Protein AF-Q2EG03-F1 (afdb_monomer_lite)

Structure (mmCIF, N/CA/C/O backbone):
data_AF-Q2EG03-F1
#
_entry.id   AF-Q2EG03-F1
#
loop_
_atom_site.group_PDB
_atom_site.id
_atom_site.type_symbol
_atom_site.label_atom_id
_atom_site.label_alt_id
_atom_site.label_comp_id
_atom_site.label_asym_id
_atom_si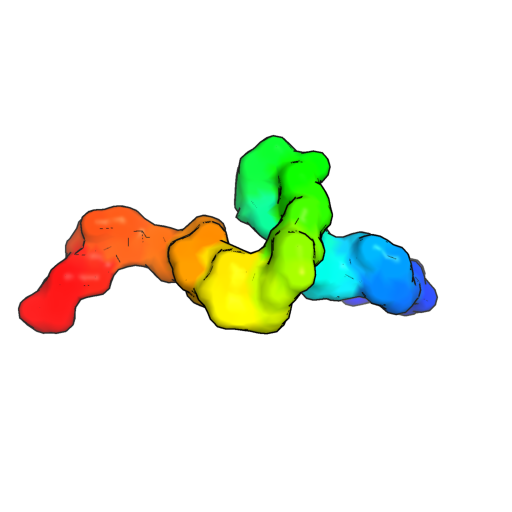te.label_entity_id
_atom_site.label_seq_id
_atom_site.pdbx_PDB_ins_code
_atom_site.Cartn_x
_atom_site.Cartn_y
_atom_site.Cartn_z
_atom_site.occupancy
_atom_site.B_iso_or_equiv
_atom_site.auth_seq_id
_atom_site.auth_comp_id
_atom_site.auth_asym_id
_atom_site.auth_atom_id
_atom_site.pdbx_PDB_model_num
ATOM 1 N N . PHE A 1 1 ? -10.261 3.841 -4.649 1.00 76.44 1 PHE A N 1
ATOM 2 C CA . PHE A 1 1 ? -9.660 4.460 -3.464 1.00 76.44 1 PHE A CA 1
ATOM 3 C C . PHE A 1 1 ? -10.773 5.176 -2.723 1.00 76.44 1 PHE A C 1
ATOM 5 O O . PHE A 1 1 ? -11.387 6.069 -3.294 1.00 76.44 1 PHE A O 1
ATOM 12 N N . ASN A 1 2 ? -11.123 4.643 -1.561 1.00 83.50 2 ASN A N 1
ATOM 13 C CA . ASN A 1 2 ? -12.230 4.991 -0.659 1.00 83.50 2 ASN A CA 1
ATOM 14 C C . ASN A 1 2 ? -11.762 5.840 0.539 1.00 83.50 2 ASN A C 1
ATOM 16 O O . ASN A 1 2 ? -12.575 6.114 1.413 1.00 83.50 2 ASN A O 1
ATOM 20 N N . ASP A 1 3 ? -10.497 6.282 0.548 1.00 88.25 3 ASP A N 1
ATOM 21 C CA . ASP A 1 3 ? -9.851 7.037 1.636 1.00 88.25 3 ASP A CA 1
ATOM 22 C C . ASP A 1 3 ? -9.780 6.280 2.981 1.00 88.25 3 ASP A C 1
ATOM 24 O O . ASP A 1 3 ? -9.575 6.890 4.032 1.00 88.25 3 ASP A O 1
ATOM 28 N N . GLU A 1 4 ? -9.935 4.954 2.959 1.00 89.06 4 GLU A N 1
ATOM 29 C CA . GLU A 1 4 ? -9.780 4.084 4.124 1.00 89.06 4 GLU A CA 1
ATOM 30 C C . GLU A 1 4 ? -8.347 3.528 4.136 1.00 89.06 4 GLU A C 1
ATOM 32 O O . GLU A 1 4 ? -7.925 2.853 3.211 1.00 89.06 4 GLU A O 1
ATOM 37 N N . GLU A 1 5 ? -7.560 3.850 5.165 1.00 85.75 5 GLU A N 1
ATOM 38 C CA . GLU A 1 5 ? -6.161 3.386 5.266 1.00 85.75 5 GLU A CA 1
ATOM 39 C C . GLU A 1 5 ? -6.084 1.896 5.667 1.00 85.75 5 GLU A C 1
ATOM 41 O O . GLU A 1 5 ? -5.118 1.195 5.377 1.00 85.75 5 GLU A O 1
ATOM 46 N N . GLU A 1 6 ? -7.123 1.390 6.339 1.00 84.44 6 GLU A N 1
ATOM 47 C CA . GLU A 1 6 ? -7.154 0.034 6.902 1.00 84.44 6 GLU A CA 1
ATOM 48 C C . GLU A 1 6 ? -7.266 -1.073 5.839 1.00 84.44 6 GLU A C 1
ATOM 50 O O . GLU A 1 6 ? -6.871 -2.210 6.105 1.00 84.44 6 GLU A O 1
ATOM 55 N N . ASP A 1 7 ? -7.785 -0.768 4.645 1.00 87.94 7 ASP A N 1
ATOM 56 C CA . ASP A 1 7 ? -8.001 -1.736 3.563 1.00 87.94 7 ASP A CA 1
ATOM 57 C C . ASP A 1 7 ? -6.979 -1.630 2.420 1.00 87.94 7 ASP A C 1
ATOM 59 O O . ASP A 1 7 ? -7.052 -2.385 1.447 1.00 87.94 7 ASP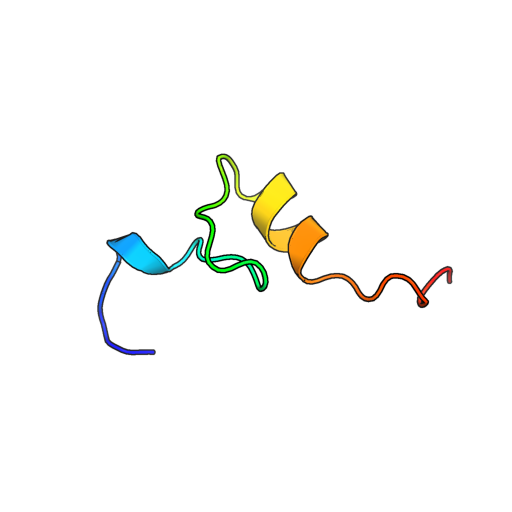 A O 1
ATOM 63 N N . GLU A 1 8 ? -5.958 -0.779 2.563 1.00 90.38 8 GLU A N 1
ATOM 64 C CA . GLU A 1 8 ? -4.914 -0.596 1.548 1.00 90.38 8 GLU A CA 1
ATOM 65 C C . GLU A 1 8 ? -4.158 -1.897 1.223 1.00 90.38 8 GLU A C 1
ATOM 67 O O . GLU A 1 8 ? -3.662 -2.070 0.108 1.00 90.38 8 GLU A O 1
ATOM 72 N N . LEU A 1 9 ? -4.105 -2.835 2.177 1.00 91.50 9 LEU A N 1
ATOM 73 C CA . LEU A 1 9 ? -3.456 -4.144 2.044 1.00 91.50 9 LEU A CA 1
ATOM 74 C C . LEU A 1 9 ? -4.432 -5.295 1.734 1.00 91.50 9 LEU A C 1
ATOM 76 O O . LEU A 1 9 ? -4.100 -6.466 1.951 1.00 91.50 9 LEU A O 1
ATOM 80 N N . MET A 1 10 ? -5.633 -4.996 1.234 1.00 92.75 10 MET A N 1
ATOM 81 C CA . MET A 1 10 ? -6.621 -6.010 0.863 1.00 92.75 10 MET A CA 1
ATOM 82 C C . MET A 1 10 ? -6.189 -6.793 -0.386 1.00 92.75 10 MET A C 1
ATOM 84 O O . MET A 1 10 ? -5.909 -6.237 -1.450 1.00 92.75 10 MET A O 1
ATOM 88 N N . MET A 1 11 ? -6.129 -8.115 -0.254 1.00 92.44 11 MET A N 1
ATOM 89 C CA . MET A 1 11 ? -5.789 -9.040 -1.333 1.00 92.44 11 MET A CA 1
ATOM 90 C C . MET A 1 11 ? -7.029 -9.403 -2.172 1.00 92.44 11 MET A C 1
ATOM 92 O O . MET A 1 11 ? -8.156 -9.271 -1.694 1.00 92.44 11 MET A O 1
ATOM 96 N N . PRO A 1 12 ? -6.863 -9.967 -3.387 1.00 90.44 12 PRO A N 1
ATOM 97 C CA . PRO A 1 12 ? -7.984 -10.433 -4.216 1.00 90.44 12 PRO A CA 1
ATOM 98 C C . PRO A 1 12 ? -8.819 -11.564 -3.594 1.00 90.44 12 PRO A C 1
ATOM 100 O O . PRO A 1 12 ? -9.862 -11.925 -4.135 1.00 90.44 12 PRO A O 1
ATOM 103 N N . SER A 1 13 ? -8.329 -12.177 -2.512 1.00 90.06 13 SER A N 1
ATOM 104 C CA . SER A 1 13 ? -9.034 -13.195 -1.727 1.00 90.06 13 SER A CA 1
ATOM 105 C C . SER A 1 13 ? -9.971 -12.616 -0.661 1.00 90.06 13 SER A C 1
ATOM 107 O O . SER A 1 13 ? -10.539 -13.397 0.098 1.00 90.06 13 SER A O 1
ATOM 109 N N . ASP A 1 14 ? -1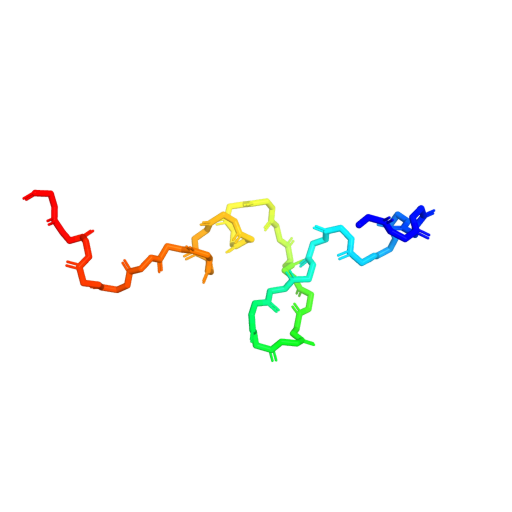0.117 -11.288 -0.583 1.00 90.19 14 ASP A N 1
ATOM 110 C CA . ASP A 1 14 ? -10.802 -10.556 0.496 1.00 90.19 14 ASP A CA 1
ATOM 111 C C . ASP A 1 14 ? -10.123 -10.697 1.879 1.00 90.19 14 ASP A C 1
ATOM 113 O O . ASP A 1 14 ? -10.712 -10.397 2.918 1.00 90.19 14 ASP A O 1
ATOM 117 N N . GLU A 1 15 ? -8.860 -11.133 1.910 1.00 93.12 15 GLU A N 1
ATOM 118 C CA . GLU A 1 15 ? -8.033 -11.206 3.119 1.00 93.12 15 GLU A CA 1
ATOM 119 C C . GLU A 1 15 ? -7.034 -10.040 3.172 1.00 93.12 15 GLU A C 1
ATOM 121 O O . GLU A 1 15 ? -6.554 -9.568 2.141 1.00 93.12 15 GLU A O 1
ATOM 126 N N . LEU A 1 16 ? -6.675 -9.591 4.377 1.00 92.75 16 LEU A N 1
ATOM 127 C CA . LEU A 1 16 ? -5.616 -8.597 4.568 1.00 92.75 16 LEU A CA 1
ATOM 128 C C . LEU A 1 16 ? -4.243 -9.272 4.570 1.00 92.75 16 LEU A C 1
ATOM 130 O O . LEU A 1 16 ? -4.004 -10.215 5.335 1.00 92.75 16 LEU A O 1
ATOM 134 N N . ALA A 1 17 ? -3.327 -8.753 3.756 1.00 93.44 17 ALA A N 1
ATOM 135 C CA . ALA A 1 17 ? -1.944 -9.204 3.756 1.00 93.44 17 ALA A CA 1
ATOM 136 C C . ALA A 1 17 ? -1.262 -8.893 5.100 1.00 93.44 17 ALA A C 1
ATOM 138 O O . ALA A 1 17 ? -1.464 -7.836 5.695 1.00 93.44 17 ALA A O 1
ATOM 139 N N . GLN A 1 18 ? -0.402 -9.797 5.568 1.00 92.19 18 GLN A N 1
ATOM 140 C CA . GLN A 1 18 ? 0.402 -9.609 6.781 1.00 92.19 18 GLN A CA 1
ATOM 141 C C . GLN A 1 18 ? 1.685 -8.807 6.508 1.00 92.19 18 GLN A C 1
ATOM 143 O O . GLN A 1 18 ? 2.412 -8.450 7.436 1.00 92.19 18 GLN A O 1
ATOM 148 N N . SER A 1 19 ? 2.004 -8.568 5.231 1.00 92.38 19 SER A N 1
ATOM 149 C CA . SER A 1 19 ? 3.173 -7.806 4.791 1.00 92.38 19 SER A CA 1
ATOM 150 C C . SER A 1 19 ? 3.019 -7.284 3.361 1.00 92.38 19 SER A C 1
ATOM 152 O O . SER A 1 19 ? 2.341 -7.896 2.536 1.00 92.38 19 SER A O 1
ATOM 154 N N . ASP A 1 20 ? 3.745 -6.216 3.031 1.00 89.88 20 ASP A N 1
ATOM 155 C CA . ASP A 1 20 ? 3.782 -5.648 1.676 1.00 89.88 20 ASP A CA 1
ATOM 156 C C . ASP A 1 20 ? 4.220 -6.671 0.618 1.00 89.88 20 ASP A C 1
ATOM 158 O O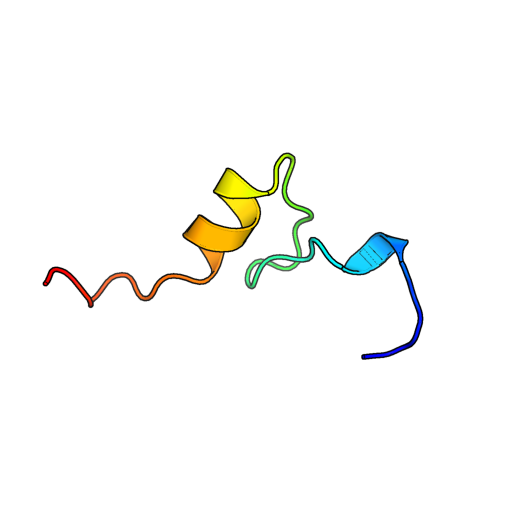 . ASP A 1 20 ? 3.755 -6.653 -0.521 1.00 89.88 20 ASP A O 1
ATOM 162 N N . SER A 1 21 ? 5.126 -7.587 0.977 1.00 92.44 21 SER A N 1
ATOM 163 C CA . SER A 1 21 ? 5.607 -8.615 0.051 1.00 92.44 21 SER A CA 1
ATOM 164 C C . SER A 1 21 ? 4.510 -9.623 -0.283 1.00 92.44 21 SER A C 1
ATOM 166 O O . SER A 1 21 ? 4.370 -10.011 -1.441 1.00 92.44 21 SER A O 1
ATOM 168 N N . GLU A 1 22 ? 3.714 -10.023 0.705 1.00 92.94 22 GLU A N 1
ATOM 169 C CA . GLU A 1 22 ? 2.539 -10.868 0.512 1.00 92.94 22 GLU A CA 1
ATOM 170 C C . GLU A 1 22 ? 1.483 -10.154 -0.332 1.00 92.94 22 GLU A C 1
ATOM 172 O O . GLU A 1 22 ? 1.026 -10.724 -1.323 1.00 92.94 22 GLU A O 1
ATOM 177 N N . PHE A 1 23 ? 1.196 -8.886 -0.025 1.00 93.12 23 PHE A N 1
ATOM 178 C CA . PHE A 1 23 ? 0.277 -8.058 -0.802 1.00 93.12 23 PHE A CA 1
ATOM 179 C C . PHE A 1 23 ? 0.680 -8.027 -2.280 1.00 93.12 23 PHE A C 1
ATOM 181 O O . PHE A 1 23 ? -0.073 -8.488 -3.137 1.00 93.12 23 PHE A O 1
ATOM 188 N N . VAL A 1 24 ? 1.907 -7.598 -2.590 1.00 91.56 24 VAL A N 1
ATOM 189 C CA . VAL A 1 24 ? 2.403 -7.505 -3.973 1.00 91.56 24 VAL A CA 1
ATOM 190 C C . VAL A 1 24 ? 2.408 -8.865 -4.675 1.00 91.56 24 VAL A C 1
ATOM 192 O O . VAL A 1 24 ? 2.154 -8.932 -5.875 1.00 91.56 24 VAL A O 1
ATOM 195 N N . ASN A 1 25 ? 2.694 -9.957 -3.962 1.00 90.69 25 ASN A N 1
ATO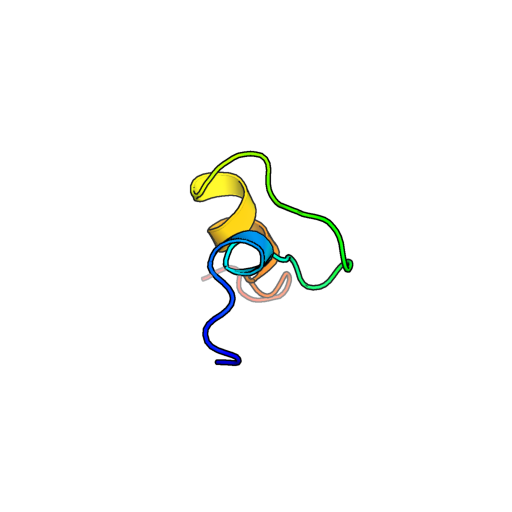M 196 C CA . ASN A 1 25 ? 2.679 -11.297 -4.547 1.00 90.69 25 ASN A CA 1
ATOM 197 C C . ASN A 1 25 ? 1.258 -11.818 -4.810 1.00 90.69 25 ASN A C 1
ATOM 199 O O . ASN A 1 25 ? 1.074 -12.542 -5.784 1.00 90.69 25 ASN A O 1
ATOM 203 N N . SER A 1 26 ? 0.268 -11.447 -3.993 1.00 91.00 26 SER A N 1
ATOM 204 C CA . SER A 1 26 ? -1.133 -11.871 -4.158 1.00 91.00 26 SER A CA 1
ATOM 205 C C . SER A 1 26 ? -1.776 -11.334 -5.443 1.00 91.00 26 SER A C 1
ATOM 207 O O . SER A 1 26 ? -2.643 -11.986 -6.022 1.00 91.00 26 SER A O 1
ATOM 209 N N . TRP A 1 27 ? -1.297 -10.179 -5.915 1.00 90.25 27 TRP A N 1
ATOM 210 C CA . TRP A 1 27 ? -1.748 -9.507 -7.135 1.00 90.25 27 TRP A CA 1
ATOM 211 C C . TRP A 1 27 ? -0.988 -9.928 -8.397 1.00 90.25 27 TRP A C 1
ATOM 213 O O . TRP A 1 27 ? -1.274 -9.424 -9.481 1.00 90.25 27 TRP A O 1
ATOM 223 N N . LYS A 1 28 ? -0.005 -10.830 -8.287 1.00 88.19 28 LYS A N 1
ATOM 224 C CA . LYS A 1 28 ? 0.683 -11.362 -9.465 1.00 88.19 28 LYS A CA 1
ATOM 225 C C . LYS A 1 28 ? -0.182 -12.419 -10.137 1.00 88.19 28 LYS A C 1
ATOM 227 O O . LYS A 1 28 ? -0.630 -13.371 -9.497 1.00 88.19 28 LYS A O 1
ATOM 232 N N . ASP A 1 29 ? -0.343 -12.285 -11.447 1.00 84.31 29 ASP A N 1
ATOM 233 C CA . ASP A 1 29 ? -0.926 -13.339 -12.266 1.00 84.31 29 ASP A CA 1
ATOM 234 C C . ASP A 1 29 ? -0.067 -14.604 -12.180 1.00 84.31 29 ASP A C 1
ATOM 236 O O . ASP A 1 29 ? 1.156 -14.568 -12.324 1.00 84.31 29 ASP A O 1
ATOM 240 N N . LYS A 1 30 ? -0.723 -15.746 -11.966 1.00 75.38 30 LYS A N 1
ATOM 241 C CA . LYS A 1 30 ? -0.065 -17.060 -11.857 1.00 75.38 30 LYS A CA 1
ATOM 242 C C . LYS A 1 30 ? 0.499 -17.561 -13.189 1.00 75.38 30 LYS A C 1
ATOM 244 O O . LYS A 1 30 ? 1.317 -18.473 -13.188 1.00 75.38 30 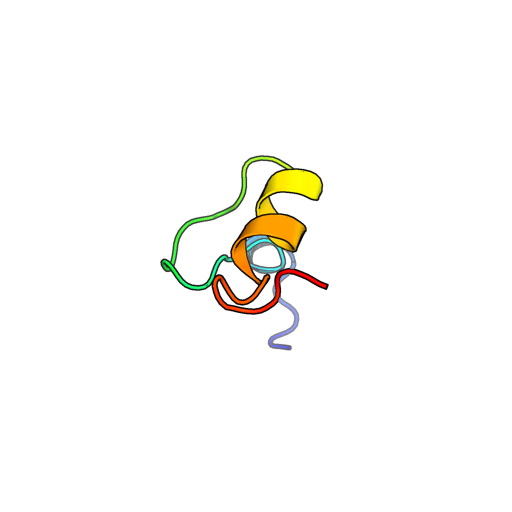LYS A O 1
ATOM 249 N N . ASP A 1 31 ? 0.056 -16.958 -14.290 1.00 74.44 31 ASP A N 1
ATOM 250 C CA . ASP A 1 31 ? 0.401 -17.350 -15.657 1.00 74.44 31 ASP A CA 1
ATOM 251 C C . ASP A 1 31 ? 1.510 -16.478 -16.269 1.00 74.44 31 ASP A C 1
ATOM 253 O O . ASP A 1 31 ? 1.878 -16.672 -17.427 1.00 74.44 31 ASP A O 1
ATOM 257 N N . ILE A 1 32 ? 2.056 -15.526 -15.505 1.00 64.50 32 ILE A N 1
ATOM 258 C CA . ILE A 1 32 ? 3.212 -14.724 -15.912 1.00 64.50 32 ILE A CA 1
ATOM 259 C C . ILE A 1 32 ? 4.455 -15.294 -15.220 1.00 64.50 32 ILE A C 1
ATOM 261 O O . ILE A 1 32 ? 4.949 -14.749 -14.234 1.00 64.50 32 ILE A O 1
ATOM 265 N N . ASP A 1 33 ? 4.946 -16.418 -15.742 1.00 66.50 33 ASP A N 1
ATOM 266 C CA . ASP A 1 33 ? 6.378 -16.740 -15.673 1.00 66.50 33 ASP A CA 1
ATOM 267 C C . ASP A 1 33 ? 7.038 -16.038 -16.887 1.00 66.50 33 ASP A C 1
ATOM 269 O O . ASP A 1 33 ? 6.410 -16.000 -17.950 1.00 66.50 33 ASP A O 1
ATOM 273 N N . PRO A 1 34 ? 8.213 -15.397 -16.740 1.00 66.06 34 PRO A N 1
ATOM 274 C CA . PRO A 1 34 ? 8.742 -14.406 -17.687 1.00 66.06 34 PRO A CA 1
ATOM 275 C C . PRO A 1 34 ? 8.958 -14.900 -19.125 1.00 66.06 34 PRO A C 1
ATOM 277 O O . PRO A 1 34 ? 9.308 -16.086 -19.325 1.00 66.06 34 PRO A O 1
#

pLDDT: mean 86.71, std 8.17, range [64.5, 93.44]

Secondary structure (DSSP, 8-state):
--S-STTTTB-TTSPBPSSHHHHHHHTS-TT---

Sequence (34 aa):
FNDEEEDELMMPSDELAQSDSEFVNSWKDKDIDP

Organism: Callithrix jacchus (NCBI:txid9483)

Radius of gyration: 11.01 Å; chains: 1; bounding box: 21×24×25 Å

InterPro domains:
  IPR001846 von Willebrand factor, type D domain [PS51233] (1-34)

Foldseek 3Di:
DPPDPVCPQQAPVRDGDPDPVRSVVSPDDPPDPD